Protein AF-A0A7H4MAC3-F1 (afdb_monomer_lite)

Structure (mmCIF, N/CA/C/O backbone):
data_AF-A0A7H4MAC3-F1
#
_entry.id   AF-A0A7H4MAC3-F1
#
loop_
_atom_site.group_PDB
_atom_site.id
_atom_site.type_symbol
_atom_site.label_atom_id
_atom_site.label_alt_id
_atom_site.label_comp_id
_atom_site.label_asym_id
_atom_site.label_entity_id
_atom_site.label_seq_id
_atom_site.pdbx_PDB_ins_code
_atom_site.Cartn_x
_atom_site.Cartn_y
_atom_site.Cartn_z
_atom_site.occupancy
_atom_site.B_iso_or_equiv
_atom_site.auth_seq_id
_atom_site.auth_comp_id
_atom_site.auth_asym_id
_atom_site.auth_atom_id
_atom_site.pdbx_PDB_model_num
ATOM 1 N N . MET A 1 1 ? 3.319 -8.634 6.491 1.00 64.62 1 MET A N 1
ATOM 2 C CA . MET A 1 1 ? 1.910 -8.431 6.884 1.00 64.62 1 MET A CA 1
ATOM 3 C C . MET A 1 1 ? 1.548 -6.990 6.555 1.00 64.62 1 MET A C 1
ATOM 5 O O . MET A 1 1 ? 2.429 -6.146 6.706 1.00 64.62 1 MET A O 1
ATOM 9 N N . ARG A 1 2 ? 0.344 -6.711 6.033 1.00 88.12 2 ARG A N 1
ATOM 10 C CA . ARG A 1 2 ? -0.115 -5.322 5.846 1.00 88.12 2 ARG A CA 1
ATOM 11 C C . ARG A 1 2 ? -0.277 -4.655 7.212 1.00 88.12 2 ARG A C 1
ATOM 13 O O . ARG A 1 2 ? -0.475 -5.348 8.207 1.00 88.12 2 ARG A O 1
ATOM 20 N N . ALA A 1 3 ? -0.142 -3.334 7.262 1.00 91.88 3 ALA A N 1
ATOM 21 C CA . ALA A 1 3 ? -0.299 -2.614 8.518 1.00 91.88 3 ALA A CA 1
ATOM 22 C C . ALA A 1 3 ? -1.757 -2.715 9.014 1.00 91.88 3 ALA A C 1
ATOM 24 O O . ALA A 1 3 ? -2.675 -2.606 8.196 1.00 91.88 3 ALA A O 1
ATOM 25 N N . PRO A 1 4 ? -1.982 -2.905 10.324 1.00 94.69 4 PRO A N 1
ATOM 26 C CA . PRO A 1 4 ? -3.326 -3.049 10.882 1.00 94.69 4 PRO A CA 1
ATOM 27 C C . PRO A 1 4 ? -4.071 -1.712 11.018 1.00 94.69 4 PRO A C 1
ATOM 29 O O . PRO A 1 4 ? -5.287 -1.714 11.187 1.00 94.69 4 PRO A O 1
ATOM 32 N N . ASP A 1 5 ? -3.357 -0.588 10.911 1.00 93.88 5 ASP A N 1
ATOM 33 C CA . ASP A 1 5 ? -3.853 0.719 11.351 1.00 93.88 5 ASP A CA 1
ATOM 34 C C . ASP A 1 5 ? -4.658 1.471 10.282 1.00 93.88 5 ASP A C 1
ATOM 36 O O . ASP A 1 5 ? -5.398 2.386 10.616 1.00 93.88 5 ASP A O 1
ATOM 40 N N . TYR A 1 6 ? -4.501 1.148 8.993 1.00 91.75 6 TYR A N 1
ATOM 41 C CA . TYR A 1 6 ? -5.106 1.942 7.909 1.00 91.75 6 TYR A CA 1
ATOM 42 C C . TYR A 1 6 ? -5.745 1.129 6.787 1.00 91.75 6 TYR A C 1
ATOM 44 O O . TYR A 1 6 ? -6.577 1.658 6.058 1.00 91.75 6 TYR A O 1
ATOM 52 N N . ASP A 1 7 ? -5.373 -0.129 6.608 1.00 94.62 7 ASP A N 1
ATOM 53 C CA . ASP A 1 7 ? -5.899 -0.980 5.547 1.00 94.62 7 ASP A CA 1
ATOM 54 C C . ASP A 1 7 ? -6.839 -2.006 6.167 1.00 94.62 7 ASP A C 1
ATOM 56 O O . ASP A 1 7 ? -6.415 -2.743 7.055 1.00 94.62 7 ASP A O 1
ATOM 60 N N . ASP A 1 8 ? -8.086 -2.081 5.704 1.00 96.44 8 ASP A N 1
ATOM 61 C CA . ASP A 1 8 ? -8.979 -3.155 6.128 1.00 96.44 8 ASP A CA 1
ATOM 62 C C . ASP A 1 8 ? -8.725 -4.406 5.283 1.00 96.44 8 ASP A C 1
ATOM 64 O O . ASP A 1 8 ? -9.163 -4.505 4.139 1.00 96.44 8 ASP A O 1
ATOM 68 N N . TRP A 1 9 ? -7.991 -5.360 5.849 1.00 94.94 9 TRP A N 1
ATOM 69 C CA . TRP A 1 9 ? -7.737 -6.682 5.270 1.00 94.94 9 TRP A CA 1
ATOM 70 C C . TRP A 1 9 ? -8.512 -7.793 5.998 1.00 94.94 9 TRP A C 1
ATOM 72 O O . TRP A 1 9 ? -8.276 -8.972 5.741 1.00 94.94 9 TRP A O 1
ATOM 82 N N . SER A 1 10 ? -9.421 -7.438 6.914 1.00 94.69 10 SER A N 1
ATOM 83 C CA . SER A 1 10 ? -10.076 -8.390 7.822 1.00 94.69 10 SER A CA 1
ATOM 84 C C . SER A 1 10 ? -11.592 -8.468 7.671 1.00 94.69 10 SER A C 1
ATOM 86 O O . SER A 1 10 ? -12.178 -9.474 8.065 1.00 94.69 10 SER A O 1
ATOM 88 N N . THR A 1 11 ? -12.243 -7.442 7.121 1.00 95.19 11 THR A N 1
ATOM 89 C CA . THR A 1 11 ? -13.695 -7.454 6.916 1.00 95.19 11 THR A CA 1
ATOM 90 C C . THR A 1 11 ? -14.084 -8.464 5.841 1.00 95.19 11 THR A C 1
ATOM 92 O O . THR A 1 11 ? -13.553 -8.445 4.730 1.00 95.19 11 THR A O 1
ATOM 95 N N . GLU A 1 12 ? -15.007 -9.364 6.177 1.00 93.00 12 GLU A N 1
ATOM 96 C CA . GLU A 1 12 ? -15.521 -10.383 5.261 1.00 93.00 12 GLU A CA 1
ATOM 97 C C . GLU A 1 12 ? -16.320 -9.744 4.119 1.00 93.00 12 GLU A C 1
ATOM 99 O O . GLU A 1 12 ? -17.165 -8.878 4.342 1.00 93.00 12 GLU A O 1
ATOM 104 N N . ILE A 1 13 ? -16.055 -10.187 2.888 1.00 90.06 13 ILE A N 1
ATOM 105 C CA . ILE A 1 13 ? -16.769 -9.726 1.685 1.00 90.06 13 ILE A CA 1
ATOM 106 C C . ILE A 1 13 ? -17.671 -10.832 1.143 1.00 90.06 13 ILE A C 1
ATOM 108 O O . ILE A 1 13 ? -18.805 -10.579 0.740 1.00 90.06 13 ILE A O 1
ATOM 112 N N . SER A 1 14 ? -17.150 -12.059 1.085 1.00 89.19 14 SER A N 1
ATOM 113 C CA . SER A 1 14 ? -17.846 -13.230 0.545 1.00 89.19 14 SER A CA 1
ATOM 114 C C . SER A 1 14 ? -17.309 -14.505 1.188 1.00 89.19 14 SER A C 1
ATOM 116 O O . SER A 1 14 ? -16.271 -14.467 1.849 1.00 89.19 14 SER A O 1
ATOM 118 N N . GLU A 1 15 ? -18.001 -15.630 1.003 1.00 87.75 15 GLU A N 1
ATOM 119 C CA . GLU A 1 15 ? -17.617 -16.910 1.607 1.00 87.75 15 GLU A CA 1
ATOM 120 C C . GLU A 1 15 ? -16.143 -17.253 1.331 1.00 87.75 15 GLU A C 1
ATOM 122 O O . GLU A 1 15 ? -15.735 -17.477 0.192 1.00 87.75 15 GLU A O 1
ATOM 127 N N . GLY A 1 16 ? -15.341 -17.276 2.399 1.00 87.31 16 GLY A N 1
ATOM 128 C CA . GLY A 1 16 ? -13.914 -17.603 2.351 1.00 87.31 16 GLY A CA 1
ATOM 129 C C . GLY A 1 16 ? -12.972 -16.449 1.988 1.00 87.31 16 GLY A C 1
ATOM 130 O O . GLY A 1 16 ? -11.762 -16.670 1.959 1.00 87.31 16 GLY A O 1
ATOM 131 N N . PHE A 1 17 ? -13.478 -15.233 1.752 1.00 90.94 17 PHE A N 1
ATOM 132 C CA . PHE A 1 17 ? -12.662 -14.071 1.387 1.00 90.94 17 PHE A CA 1
ATOM 133 C C . PHE A 1 17 ? -12.928 -12.860 2.288 1.00 90.94 17 PHE A C 1
ATOM 135 O O . PHE A 1 17 ? -14.061 -12.386 2.421 1.00 90.94 17 PHE A O 1
ATOM 142 N N . ALA A 1 18 ? -11.845 -12.317 2.843 1.00 92.94 18 ALA A N 1
ATOM 143 C CA . ALA A 1 18 ? -11.833 -11.105 3.650 1.00 92.94 18 ALA A CA 1
ATOM 144 C C . ALA A 1 18 ? -10.843 -10.077 3.082 1.00 92.94 18 ALA A C 1
ATOM 146 O O . ALA A 1 18 ? -9.854 -10.445 2.446 1.00 92.94 18 ALA A O 1
ATOM 147 N N . GLY A 1 19 ? -11.117 -8.802 3.349 1.00 94.00 19 GLY A N 1
ATOM 148 C CA . GLY A 1 19 ? -10.245 -7.671 3.056 1.00 94.00 19 GLY A CA 1
ATOM 149 C C . GLY A 1 19 ? -10.778 -6.743 1.975 1.00 94.00 19 GLY A C 1
ATOM 150 O O . GLY A 1 19 ? -10.894 -7.111 0.813 1.00 94.00 19 GLY A O 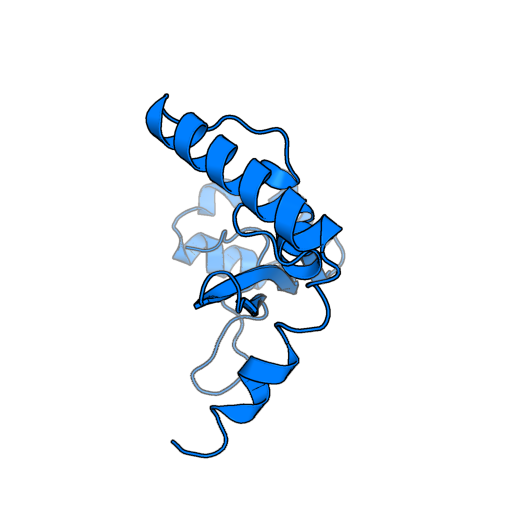1
ATOM 151 N N . LEU A 1 20 ? -11.040 -5.495 2.359 1.00 95.25 20 LEU A N 1
ATOM 152 C CA . LEU A 1 20 ? -11.525 -4.409 1.505 1.00 95.25 20 LEU A CA 1
ATOM 153 C C . LEU A 1 20 ? -10.376 -3.606 0.869 1.00 95.25 20 LEU A C 1
ATOM 155 O O . LEU A 1 20 ? -10.515 -2.416 0.559 1.00 95.25 20 LEU A O 1
ATOM 159 N N . ASN A 1 21 ? -9.224 -4.244 0.688 1.00 95.62 21 ASN A N 1
ATOM 160 C CA . ASN A 1 21 ? -8.022 -3.667 0.110 1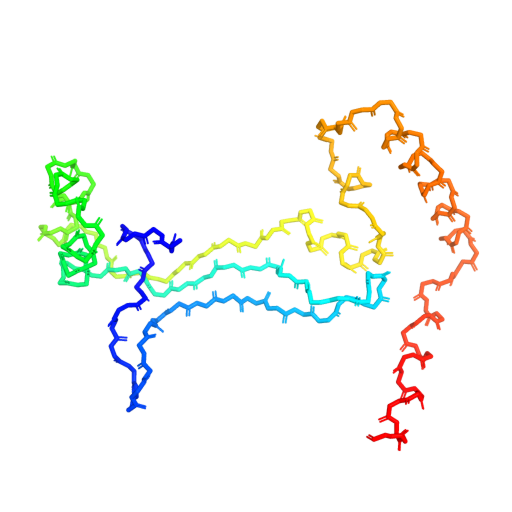.00 95.62 21 ASN A CA 1
ATOM 161 C C . ASN A 1 21 ? -7.441 -4.559 -0.992 1.00 95.62 21 ASN A C 1
ATOM 163 O O . ASN A 1 21 ? -7.844 -5.702 -1.190 1.00 95.62 21 ASN A O 1
ATOM 167 N N . GLY A 1 22 ? -6.499 -4.011 -1.752 1.00 95.19 22 GLY A N 1
ATOM 168 C CA . GLY A 1 22 ? -5.867 -4.731 -2.843 1.00 95.19 22 GLY A CA 1
ATOM 169 C C . GLY A 1 22 ? -4.720 -3.970 -3.485 1.00 95.19 22 GLY A C 1
ATOM 170 O O . GLY A 1 22 ? -4.455 -2.805 -3.177 1.00 95.19 22 GLY A O 1
ATOM 171 N N . ASP A 1 23 ? -4.040 -4.665 -4.391 1.00 97.00 23 ASP A N 1
ATOM 172 C CA . ASP A 1 23 ? -2.942 -4.130 -5.188 1.00 97.00 23 ASP A CA 1
ATOM 173 C C . ASP A 1 23 ? -3.304 -4.154 -6.671 1.00 97.00 23 ASP A C 1
ATOM 175 O O . ASP A 1 23 ? -3.936 -5.092 -7.162 1.00 97.00 23 ASP A O 1
ATOM 179 N N . ILE A 1 24 ? -2.872 -3.130 -7.405 1.00 97.50 24 ILE A N 1
ATOM 180 C CA . ILE A 1 24 ? -2.984 -3.109 -8.862 1.00 97.50 24 ILE A CA 1
ATOM 181 C C . ILE A 1 24 ? -1.701 -3.697 -9.437 1.00 97.50 24 ILE A C 1
ATOM 183 O O . ILE A 1 24 ? -0.643 -3.059 -9.428 1.00 97.50 24 ILE A O 1
ATOM 187 N N . LEU A 1 25 ? -1.821 -4.914 -9.958 1.00 97.75 25 LEU A N 1
ATOM 188 C CA . LEU A 1 25 ? -0.764 -5.629 -10.659 1.00 97.75 25 LEU A CA 1
ATOM 189 C C . LEU A 1 25 ? -1.011 -5.567 -12.166 1.00 97.75 25 LEU A C 1
ATOM 191 O O . LEU A 1 25 ? -2.113 -5.841 -12.640 1.00 97.75 25 LEU A O 1
ATOM 195 N N . VAL A 1 26 ? 0.028 -5.241 -12.930 1.00 97.25 26 VAL A N 1
ATOM 196 C CA . VAL A 1 26 ? 0.009 -5.290 -14.397 1.00 97.25 26 VAL A CA 1
ATOM 197 C C . VAL A 1 26 ? 1.163 -6.141 -14.906 1.00 97.25 26 VAL A C 1
ATOM 199 O O . VAL A 1 26 ? 2.208 -6.219 -14.272 1.00 97.25 26 VAL A O 1
ATOM 202 N N . TRP A 1 27 ? 1.010 -6.769 -16.068 1.00 97.75 27 TRP A N 1
ATOM 203 C CA . TRP A 1 27 ? 2.134 -7.432 -16.728 1.00 97.75 27 TRP A CA 1
ATOM 204 C C . TRP A 1 27 ? 3.052 -6.387 -17.375 1.00 97.75 27 TRP A C 1
ATOM 206 O O . TRP A 1 27 ? 2.604 -5.648 -18.255 1.00 97.75 27 TRP A O 1
ATOM 216 N N . ASN A 1 28 ? 4.324 -6.322 -16.970 1.00 95.81 28 ASN A N 1
ATOM 217 C CA . ASN A 1 28 ? 5.316 -5.450 -17.597 1.00 95.81 28 ASN A CA 1
ATOM 218 C C . ASN A 1 28 ? 6.126 -6.243 -18.638 1.00 95.81 28 ASN A C 1
ATOM 220 O O . ASN A 1 28 ? 6.972 -7.048 -18.256 1.00 95.81 28 ASN A O 1
ATOM 224 N N . PRO A 1 29 ? 5.930 -6.007 -19.949 1.00 92.75 29 PRO A N 1
ATOM 225 C CA . PRO A 1 29 ? 6.599 -6.783 -20.992 1.00 92.75 29 PRO A CA 1
ATOM 226 C C . PRO A 1 29 ? 8.103 -6.497 -21.116 1.00 92.75 29 PRO A C 1
ATOM 228 O O . PRO A 1 29 ? 8.795 -7.266 -21.765 1.00 92.75 29 PRO A O 1
ATOM 231 N N . VAL A 1 30 ? 8.619 -5.410 -20.530 1.00 92.12 30 VAL A N 1
ATOM 232 C CA . VAL A 1 30 ? 10.064 -5.108 -20.536 1.00 92.12 30 VAL A CA 1
ATOM 233 C C . VAL A 1 30 ? 10.798 -5.932 -19.490 1.00 92.12 30 VAL A C 1
ATOM 235 O O . VAL A 1 30 ? 11.926 -6.353 -19.720 1.00 92.12 30 VAL A O 1
ATOM 238 N N . LEU A 1 31 ? 10.156 -6.137 -18.339 1.00 93.00 31 LEU A N 1
ATOM 239 C CA . LEU A 1 31 ? 10.689 -6.963 -17.258 1.00 93.00 31 LEU A CA 1
ATOM 240 C C . LEU A 1 31 ? 10.284 -8.433 -17.390 1.00 93.00 31 LEU A C 1
ATOM 242 O O . LEU A 1 31 ? 10.879 -9.269 -16.723 1.00 93.00 31 LEU A O 1
ATOM 246 N N . GLU A 1 32 ? 9.277 -8.716 -18.222 1.00 95.75 32 GLU A N 1
ATOM 247 C CA . GLU A 1 32 ? 8.630 -10.024 -18.350 1.00 95.75 32 GLU A CA 1
ATOM 248 C C . GLU A 1 32 ? 8.132 -10.555 -16.997 1.00 95.75 32 GLU A C 1
ATOM 250 O O . GLU A 1 32 ? 8.291 -11.729 -16.672 1.00 95.75 32 GLU A O 1
ATOM 255 N N . ASP A 1 33 ? 7.525 -9.669 -16.199 1.00 96.88 33 ASP A N 1
ATOM 256 C CA . ASP A 1 33 ? 7.078 -9.990 -14.842 1.00 96.88 33 ASP A CA 1
ATOM 257 C C . ASP A 1 33 ? 5.826 -9.192 -14.428 1.00 96.88 33 ASP A C 1
ATOM 259 O O . ASP A 1 33 ? 5.458 -8.177 -15.041 1.00 96.88 33 ASP A O 1
ATOM 263 N N . ALA A 1 34 ? 5.169 -9.650 -13.361 1.00 97.69 34 ALA A N 1
ATOM 264 C CA . ALA A 1 34 ? 4.134 -8.907 -12.663 1.00 97.69 34 ALA A CA 1
ATOM 265 C C . ALA A 1 34 ? 4.730 -7.642 -12.026 1.00 97.69 34 ALA A C 1
ATOM 267 O O . ALA A 1 34 ? 5.734 -7.667 -11.318 1.00 97.69 34 ALA A O 1
ATOM 268 N N . PHE A 1 35 ? 4.083 -6.510 -12.272 1.00 97.44 35 PHE A N 1
ATOM 269 C CA . PHE A 1 35 ? 4.549 -5.199 -11.862 1.00 97.44 35 PHE A CA 1
ATOM 270 C C . PHE A 1 35 ? 3.443 -4.462 -11.116 1.00 97.44 35 PHE A C 1
ATOM 272 O O . PHE A 1 35 ? 2.408 -4.099 -11.673 1.00 97.44 35 PHE A O 1
ATOM 279 N N . GLU A 1 36 ? 3.666 -4.251 -9.829 1.00 97.81 36 GLU A N 1
ATOM 280 C CA . GLU A 1 36 ? 2.728 -3.582 -8.935 1.00 97.81 36 GLU A CA 1
ATOM 281 C C . GLU A 1 36 ? 2.850 -2.059 -9.061 1.00 97.81 36 GLU A C 1
ATOM 283 O O . GLU A 1 36 ? 3.934 -1.496 -8.876 1.00 97.81 36 GLU A O 1
ATOM 288 N N . ILE A 1 37 ? 1.740 -1.374 -9.343 1.00 97.19 37 ILE A N 1
ATOM 289 C CA . ILE A 1 37 ? 1.712 0.090 -9.515 1.00 97.19 37 ILE A CA 1
ATOM 290 C C . ILE A 1 37 ? 0.995 0.829 -8.387 1.00 97.19 37 ILE A C 1
ATOM 292 O O . ILE A 1 37 ? 1.182 2.041 -8.243 1.00 97.19 37 ILE A O 1
ATOM 296 N N . SER A 1 38 ? 0.174 0.133 -7.603 1.00 97.38 38 SER A N 1
ATOM 297 C CA . SER A 1 38 ? -0.633 0.759 -6.564 1.00 97.38 38 SER A CA 1
ATOM 298 C C . SER A 1 38 ? -1.044 -0.230 -5.484 1.00 97.38 38 SER A C 1
ATOM 300 O O . SER A 1 38 ? -1.286 -1.394 -5.791 1.00 97.38 38 SER A O 1
ATOM 302 N N . SER A 1 39 ? -1.193 0.287 -4.264 1.00 95.25 39 SER A N 1
ATOM 303 C CA . SER A 1 39 ? -1.825 -0.387 -3.134 1.00 95.25 39 SER A CA 1
ATOM 304 C C . SER A 1 39 ? -2.894 0.531 -2.551 1.00 95.25 39 SER A C 1
ATOM 306 O O . SER A 1 39 ? -2.614 1.700 -2.245 1.00 95.25 39 SER A O 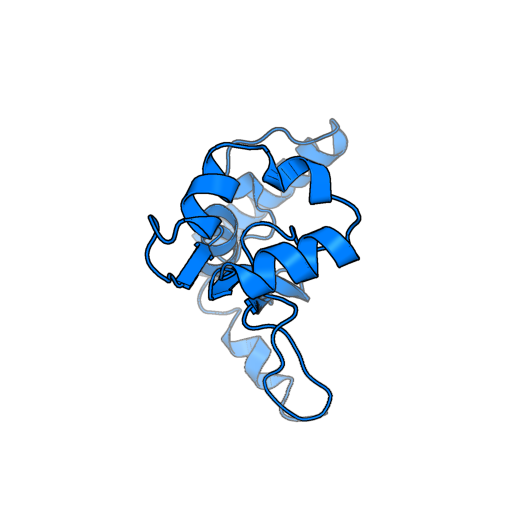1
ATOM 308 N N . MET A 1 40 ? -4.131 0.043 -2.467 1.00 96.75 40 MET A N 1
ATOM 309 C CA . MET A 1 40 ? -5.301 0.835 -2.083 1.00 96.75 40 MET A CA 1
ATOM 310 C C . MET A 1 40 ? -6.306 0.010 -1.282 1.00 96.75 40 MET A C 1
ATOM 312 O O . MET A 1 40 ? -6.306 -1.215 -1.342 1.00 96.75 40 MET A O 1
ATOM 316 N N . GLY A 1 41 ? -7.210 0.683 -0.580 1.00 96.31 41 GLY A N 1
ATOM 317 C CA . GLY A 1 41 ? -8.304 0.019 0.113 1.00 96.31 41 GLY A CA 1
ATOM 318 C C . GLY A 1 41 ? -9.242 0.975 0.826 1.00 96.31 41 GLY A C 1
ATOM 319 O O . GLY A 1 41 ? -8.943 2.163 1.011 1.00 96.31 41 GLY A O 1
ATOM 320 N N . ILE A 1 42 ? -10.388 0.431 1.224 1.00 96.88 42 ILE A N 1
ATOM 321 C CA . ILE A 1 42 ? -11.258 1.058 2.215 1.00 96.88 42 ILE A CA 1
ATOM 322 C C . ILE A 1 42 ? -10.500 1.052 3.546 1.00 96.88 42 ILE A C 1
ATOM 324 O O . ILE A 1 42 ? -9.856 0.064 3.911 1.00 96.88 42 ILE A O 1
ATOM 328 N N . ARG A 1 43 ? -10.503 2.199 4.229 1.00 97.62 43 ARG A N 1
ATOM 329 C CA . ARG A 1 43 ? -9.788 2.356 5.495 1.00 97.62 43 ARG A CA 1
ATOM 330 C C . ARG A 1 43 ? -10.509 1.630 6.617 1.00 97.62 43 ARG A C 1
ATOM 332 O O . ARG A 1 43 ? -11.728 1.493 6.571 1.00 97.62 43 ARG A O 1
ATOM 339 N N . VAL A 1 44 ? -9.745 1.189 7.611 1.00 97.31 44 VAL A N 1
ATOM 340 C CA . VAL A 1 44 ? -10.309 0.557 8.806 1.00 97.31 44 VAL A CA 1
ATOM 341 C C . VAL A 1 44 ? -11.316 1.482 9.483 1.00 97.31 44 VAL A C 1
ATOM 343 O O . VAL A 1 44 ? -11.083 2.687 9.605 1.00 97.31 44 VAL A O 1
ATOM 346 N N . ASP A 1 45 ? -12.422 0.904 9.932 1.00 97.19 45 ASP A N 1
ATOM 347 C CA . ASP A 1 45 ? -13.293 1.527 10.919 1.00 97.19 45 ASP A CA 1
ATOM 348 C C . ASP A 1 45 ? -12.833 1.164 12.345 1.00 97.19 45 ASP A C 1
ATOM 350 O O . ASP A 1 45 ? -11.822 0.483 12.548 1.00 97.19 45 ASP A O 1
ATOM 354 N N . ALA A 1 46 ? -13.559 1.637 13.360 1.00 97.25 46 ALA A N 1
ATOM 355 C CA . ALA A 1 46 ? -13.205 1.407 14.759 1.00 97.25 46 ALA A CA 1
ATOM 356 C C . ALA A 1 46 ? -13.179 -0.086 15.148 1.00 97.25 46 ALA A C 1
ATOM 358 O O . ALA A 1 46 ? -12.376 -0.486 15.994 1.00 97.25 46 ALA A O 1
ATOM 359 N N . GLU A 1 47 ? -14.041 -0.908 14.550 1.00 96.62 47 GLU A N 1
ATOM 360 C CA . GLU A 1 47 ? -14.162 -2.330 14.879 1.00 96.62 47 GLU A CA 1
ATOM 361 C C . GLU A 1 47 ? -13.100 -3.153 14.143 1.00 96.62 47 GLU A C 1
ATOM 363 O O . GLU A 1 47 ? -12.414 -3.974 14.761 1.00 96.62 47 GLU A O 1
ATOM 368 N N . ALA A 1 48 ? -12.881 -2.869 12.857 1.00 97.06 48 ALA A N 1
ATOM 369 C CA . ALA A 1 48 ? -11.793 -3.436 12.074 1.00 97.06 48 ALA A CA 1
ATOM 370 C C . ALA A 1 48 ? -10.428 -3.088 12.684 1.00 97.06 48 ALA A C 1
ATOM 372 O O . ALA A 1 48 ? -9.581 -3.973 12.793 1.00 97.06 48 ALA A O 1
ATOM 373 N N . LEU A 1 49 ? -10.226 -1.849 13.155 1.00 97.62 49 LEU A N 1
ATOM 374 C CA . LEU A 1 49 ? -8.984 -1.439 13.813 1.00 97.62 49 LEU A CA 1
ATOM 375 C C . LEU A 1 49 ? -8.697 -2.297 15.054 1.00 97.62 49 LEU A C 1
ATOM 377 O O . LEU A 1 49 ? -7.622 -2.887 15.150 1.00 97.62 49 LEU A O 1
ATOM 381 N N . LYS A 1 50 ? -9.653 -2.408 15.989 1.00 97.31 50 LYS A N 1
ATOM 382 C CA . LYS A 1 50 ? -9.480 -3.225 17.206 1.00 97.31 50 LYS A CA 1
ATOM 383 C C . LYS A 1 50 ? -9.196 -4.684 16.861 1.00 97.31 50 LYS A C 1
ATOM 385 O O . LYS A 1 50 ? -8.271 -5.277 17.409 1.00 97.31 50 LYS A O 1
ATOM 390 N N . ARG A 1 51 ? -9.971 -5.252 15.930 1.00 96.50 51 ARG A N 1
ATOM 391 C CA . ARG A 1 51 ? -9.812 -6.638 15.478 1.00 96.50 51 ARG A CA 1
ATOM 392 C C . ARG A 1 51 ? -8.420 -6.873 14.897 1.00 96.50 51 ARG A C 1
ATOM 394 O O . ARG A 1 51 ? -7.764 -7.837 15.274 1.00 96.50 51 ARG A O 1
ATOM 401 N N . GLN A 1 52 ? -7.961 -6.005 13.999 1.00 97.44 52 GLN A N 1
ATOM 402 C CA . GLN A 1 52 ? -6.661 -6.160 13.348 1.00 97.44 52 GLN A CA 1
ATOM 403 C C . GLN A 1 52 ? -5.499 -5.972 14.323 1.00 97.44 52 GLN A C 1
ATO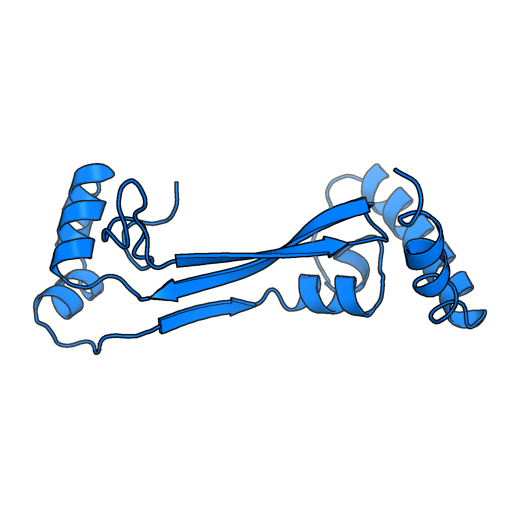M 405 O O . GLN A 1 52 ? -4.565 -6.765 14.273 1.00 97.44 52 GLN A O 1
ATOM 410 N N . LEU A 1 53 ? -5.571 -5.001 15.240 1.00 97.44 53 LEU A N 1
ATOM 411 C CA . LEU A 1 53 ? -4.539 -4.813 16.266 1.00 97.44 53 LEU A CA 1
ATOM 412 C C . LEU A 1 53 ? -4.449 -6.000 17.230 1.00 97.44 53 LEU A C 1
ATOM 414 O O . LEU A 1 53 ? -3.345 -6.407 17.580 1.00 97.44 53 LEU A O 1
ATOM 418 N N . ALA A 1 54 ? -5.580 -6.603 17.604 1.00 97.00 54 ALA A N 1
ATOM 419 C CA . ALA A 1 54 ? -5.584 -7.827 18.404 1.00 97.00 54 ALA A CA 1
ATOM 420 C C . ALA A 1 54 ? -4.945 -9.007 17.647 1.00 97.00 54 ALA A C 1
ATOM 422 O O . ALA A 1 54 ? -4.199 -9.791 18.230 1.00 97.00 54 ALA A O 1
ATOM 423 N N . VAL A 1 55 ? -5.189 -9.116 16.334 1.00 95.75 55 VAL A N 1
ATOM 424 C CA . VAL A 1 55 ? -4.582 -10.156 15.484 1.00 95.75 55 VAL A CA 1
ATOM 425 C C . VAL A 1 55 ? -3.069 -9.964 15.337 1.00 95.75 55 VAL A C 1
ATOM 427 O O . VAL A 1 55 ? -2.339 -10.954 15.304 1.00 95.75 55 VAL A O 1
ATOM 430 N N . THR A 1 56 ? -2.579 -8.725 15.239 1.00 96.00 56 THR A N 1
ATOM 431 C CA . THR A 1 56 ? -1.137 -8.446 15.107 1.00 96.00 56 THR A CA 1
ATOM 432 C C . THR A 1 56 ? -0.404 -8.326 16.444 1.00 96.00 56 THR A C 1
ATOM 434 O O . THR A 1 56 ? 0.824 -8.386 16.460 1.00 96.00 56 THR A O 1
ATOM 437 N N . GLY A 1 57 ? -1.134 -8.209 17.557 1.00 96.00 57 GLY A N 1
ATOM 438 C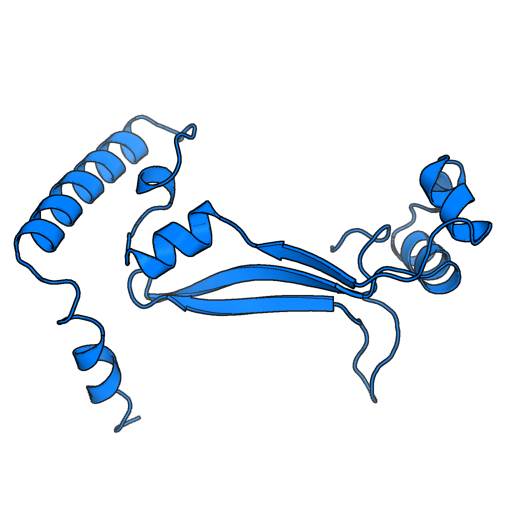 CA . GLY A 1 57 ? -0.577 -8.007 18.896 1.00 96.00 57 GLY A CA 1
ATOM 439 C C . GLY A 1 57 ? -0.090 -6.576 19.159 1.00 96.00 57 GLY A C 1
ATOM 440 O O . GLY A 1 57 ? 0.764 -6.384 20.018 1.00 96.00 57 GLY A O 1
ATOM 441 N N . ASP A 1 58 ? -0.614 -5.587 18.427 1.00 96.44 58 ASP A N 1
ATOM 442 C CA . ASP A 1 58 ? -0.237 -4.162 18.490 1.00 96.44 58 ASP A CA 1
ATOM 443 C C . ASP A 1 58 ? -1.278 -3.310 19.261 1.00 96.44 58 ASP A C 1
ATOM 445 O O . ASP A 1 58 ? -1.481 -2.125 18.984 1.00 96.44 58 ASP A O 1
ATOM 449 N N . GLU A 1 59 ? -2.012 -3.899 20.209 1.00 96.94 59 GLU A N 1
ATOM 450 C CA . GLU A 1 59 ? -3.101 -3.215 20.933 1.00 96.94 59 GLU A CA 1
ATOM 451 C C . GLU A 1 59 ? -2.628 -1.996 21.748 1.00 96.94 59 GLU A C 1
ATOM 453 O O . GLU A 1 59 ? -3.422 -1.102 22.049 1.00 96.94 59 GLU A O 1
ATOM 458 N N . ASP A 1 60 ? -1.335 -1.901 22.064 1.00 97.06 60 ASP A N 1
ATOM 459 C CA . ASP A 1 60 ? -0.727 -0.733 22.707 1.00 97.06 60 ASP A CA 1
ATOM 460 C C . ASP A 1 60 ? -0.885 0.548 21.866 1.00 97.06 60 ASP A C 1
ATOM 462 O O . ASP A 1 60 ? -1.042 1.641 22.423 1.00 97.06 60 ASP A O 1
ATOM 466 N N . ARG A 1 61 ? -0.965 0.422 20.532 1.00 96.88 61 ARG A N 1
ATOM 467 C CA . ARG A 1 61 ? -1.206 1.549 19.612 1.00 96.88 61 ARG A CA 1
ATOM 468 C C . ARG A 1 61 ? -2.547 2.226 19.826 1.00 96.88 61 ARG A C 1
ATOM 470 O O . ARG A 1 61 ? -2.686 3.398 19.477 1.00 96.88 61 ARG A O 1
ATOM 477 N N . LEU A 1 62 ? -3.511 1.547 20.453 1.00 96.62 62 LEU A N 1
ATOM 478 C CA . LEU A 1 62 ? -4.786 2.159 20.811 1.00 96.62 62 LEU A CA 1
ATOM 479 C C . LEU A 1 62 ? -4.601 3.380 21.715 1.00 96.62 62 LEU A C 1
ATOM 481 O O . LEU A 1 62 ? -5.476 4.231 21.721 1.00 96.62 62 LEU A O 1
ATOM 485 N N . GLN A 1 63 ? -3.485 3.519 22.436 1.00 96.75 63 GLN A N 1
ATOM 486 C CA . GLN A 1 63 ? -3.207 4.703 23.261 1.00 96.75 63 GLN A CA 1
ATOM 487 C C . GLN A 1 63 ? -2.764 5.933 22.450 1.00 96.75 63 GLN A C 1
ATOM 489 O O . GLN A 1 63 ? -2.725 7.042 22.983 1.00 96.75 63 GLN A O 1
ATOM 494 N N . LEU A 1 64 ? -2.421 5.765 21.170 1.00 97.81 64 LEU A N 1
ATOM 495 C CA . LEU A 1 64 ? -1.959 6.857 20.318 1.00 97.81 64 LEU A CA 1
ATOM 496 C C . LEU A 1 64 ? -3.125 7.754 19.892 1.00 97.81 64 LEU A C 1
ATOM 498 O O . LEU A 1 64 ? -4.227 7.288 19.600 1.00 97.81 64 LEU A O 1
ATOM 502 N N . GLU A 1 65 ? -2.849 9.053 19.778 1.00 97.94 65 GLU A N 1
ATOM 503 C CA . GLU A 1 65 ? -3.851 10.089 19.501 1.00 97.94 65 GLU A CA 1
ATOM 504 C C . GLU A 1 65 ? -4.694 9.798 18.250 1.00 97.94 65 GLU A C 1
ATOM 506 O O . GLU A 1 65 ? -5.919 9.890 18.295 1.00 97.94 65 GLU A O 1
ATOM 511 N N . TRP A 1 66 ? -4.050 9.375 17.159 1.00 98.12 66 TRP A N 1
ATOM 512 C CA . TRP A 1 66 ? -4.732 9.057 15.902 1.00 98.12 66 TRP A CA 1
ATOM 513 C C . TRP A 1 66 ? -5.740 7.906 16.049 1.00 98.12 66 TRP A C 1
ATOM 515 O O . TRP A 1 66 ? -6.860 7.989 15.550 1.00 98.12 66 TRP A O 1
ATOM 525 N N . HIS A 1 67 ? -5.375 6.858 16.793 1.00 98.06 67 HIS A N 1
ATOM 526 C CA . HIS A 1 67 ? -6.237 5.696 17.019 1.00 98.06 67 HIS A CA 1
ATOM 527 C C . HIS A 1 67 ? -7.429 6.085 17.893 1.00 98.06 67 HIS A C 1
ATOM 529 O O . HIS A 1 67 ? -8.569 5.742 17.593 1.00 98.06 67 HIS A O 1
ATOM 535 N N . GLN A 1 68 ? -7.178 6.876 18.936 1.00 98.19 68 GLN A N 1
ATOM 536 C CA . GLN A 1 68 ? -8.224 7.409 19.800 1.00 98.19 68 GLN A CA 1
ATOM 537 C C . GLN A 1 68 ? -9.209 8.306 19.035 1.00 98.19 68 GLN A C 1
ATOM 539 O O . GLN A 1 68 ? -10.414 8.196 19.247 1.00 98.19 68 GLN A O 1
ATOM 544 N N . ALA A 1 69 ? -8.733 9.143 18.110 1.00 97.88 69 ALA A N 1
ATOM 545 C CA . ALA A 1 69 ? -9.601 9.946 17.249 1.00 97.88 69 ALA A CA 1
ATOM 546 C C . ALA A 1 69 ? -10.498 9.074 16.348 1.00 97.88 69 ALA A C 1
ATOM 548 O O . ALA A 1 69 ? -11.686 9.368 16.196 1.00 97.88 69 ALA A O 1
ATOM 549 N N . LEU A 1 70 ? -9.974 7.961 15.807 1.00 97.62 70 LEU A N 1
ATOM 550 C CA . LEU A 1 70 ? -10.778 7.017 15.018 1.00 97.62 70 LEU A CA 1
ATOM 551 C C . LEU A 1 70 ? -11.863 6.375 15.883 1.00 97.62 70 LEU A C 1
ATOM 553 O O . LEU A 1 70 ? -13.030 6.346 15.502 1.00 97.62 70 LEU A O 1
ATOM 557 N N . LEU A 1 71 ? -11.478 5.899 17.071 1.00 97.00 71 LEU A N 1
ATOM 558 C CA . LEU A 1 71 ? -12.385 5.240 18.009 1.00 97.00 71 LEU A CA 1
ATOM 559 C C . LEU A 1 71 ? -13.486 6.169 18.534 1.00 97.00 71 LEU A C 1
ATOM 561 O O . LEU A 1 71 ? -14.584 5.699 18.828 1.00 97.00 71 LEU A O 1
ATOM 565 N N . ARG A 1 72 ? -13.215 7.475 18.643 1.00 97.94 72 ARG A N 1
ATOM 566 C CA . ARG A 1 72 ? -14.213 8.493 19.010 1.00 97.94 72 ARG A CA 1
ATOM 567 C C . ARG A 1 72 ? -15.109 8.926 17.843 1.00 97.94 72 ARG A C 1
ATOM 569 O O . ARG A 1 72 ? -16.014 9.727 18.057 1.00 97.94 72 ARG A O 1
ATOM 576 N N . GLY A 1 73 ? -14.887 8.411 16.632 1.00 96.81 73 GLY A N 1
ATOM 577 C CA . GLY A 1 73 ? -15.671 8.767 15.446 1.00 96.81 73 GLY A CA 1
ATOM 578 C C . GLY A 1 73 ? -15.390 10.178 14.922 1.00 96.81 73 GLY A C 1
ATOM 579 O O . GLY A 1 73 ? -16.228 10.759 14.238 1.00 96.81 73 GLY A O 1
ATOM 580 N N . GLU A 1 74 ? -14.224 10.746 15.241 1.00 97.94 74 GLU A N 1
ATOM 581 C CA . GLU A 1 74 ? -13.832 12.101 14.820 1.00 97.94 74 GLU A CA 1
ATOM 582 C C . GLU A 1 74 ? -13.332 12.143 13.368 1.00 97.94 74 GLU A C 1
ATOM 584 O O . GLU A 1 74 ? -13.174 13.219 12.790 1.00 97.94 74 GLU A O 1
ATOM 589 N N . MET A 1 75 ? -13.084 10.976 12.770 1.00 96.62 75 MET A N 1
ATOM 590 C CA . MET A 1 75 ? -12.617 10.833 11.396 1.00 96.62 75 MET A CA 1
ATOM 591 C C . MET A 1 75 ? -13.696 10.200 10.509 1.00 96.62 75 MET A C 1
ATOM 593 O O . MET A 1 75 ? -14.360 9.253 10.933 1.00 96.62 75 MET A O 1
ATOM 597 N N . PRO A 1 76 ? -13.877 10.686 9.268 1.00 97.31 76 PRO A N 1
ATOM 598 C CA . PRO A 1 76 ? -14.829 10.096 8.339 1.00 97.31 76 PRO A CA 1
ATOM 599 C C . PRO A 1 76 ? -14.327 8.752 7.801 1.00 97.31 76 PRO A C 1
ATOM 601 O O . PRO A 1 76 ? -13.121 8.524 7.675 1.00 97.31 76 PRO A O 1
ATOM 604 N N . GLN A 1 77 ? -15.261 7.900 7.374 1.00 97.75 77 GLN A N 1
ATOM 605 C CA . GLN A 1 77 ? -14.924 6.725 6.577 1.00 97.75 77 GLN A CA 1
ATOM 606 C C . GLN A 1 77 ? -14.316 7.165 5.241 1.00 97.75 77 GLN A C 1
ATOM 608 O O . GLN A 1 77 ? -14.874 8.013 4.542 1.00 97.75 77 GLN A O 1
ATOM 613 N N . THR A 1 78 ? -13.179 6.580 4.868 1.00 98.06 78 THR A N 1
ATOM 614 C CA . THR A 1 78 ? -12.470 6.936 3.633 1.00 98.06 78 THR A CA 1
ATOM 615 C C . THR A 1 78 ? -12.041 5.705 2.845 1.00 98.06 78 THR A C 1
ATOM 617 O O . THR A 1 78 ? -11.962 4.587 3.357 1.00 98.06 78 THR A O 1
ATOM 620 N N . ILE A 1 79 ? -11.755 5.930 1.567 1.00 97.56 79 ILE A N 1
ATOM 621 C CA . ILE A 1 79 ? -11.016 5.020 0.697 1.00 97.56 79 ILE A CA 1
ATOM 622 C C . ILE A 1 79 ? -9.771 5.764 0.232 1.00 97.56 79 ILE A C 1
ATOM 624 O O . ILE A 1 79 ? -9.828 6.958 -0.070 1.00 97.56 79 ILE A O 1
ATOM 628 N N . GLY A 1 80 ? -8.631 5.088 0.188 1.00 96.75 80 GLY A N 1
ATOM 629 C CA . GLY A 1 80 ? -7.410 5.726 -0.276 1.00 96.75 80 GLY A CA 1
ATOM 630 C C . GLY A 1 80 ? -6.352 4.733 -0.707 1.00 96.75 80 GLY A C 1
ATOM 631 O O . GLY A 1 80 ? -6.536 3.522 -0.647 1.00 96.75 80 GLY A O 1
ATOM 632 N N . GLY A 1 81 ? -5.208 5.267 -1.111 1.00 96.19 81 GLY A N 1
ATOM 633 C CA . GLY A 1 81 ? -4.043 4.467 -1.440 1.00 96.19 81 GLY A CA 1
ATOM 634 C C . GLY A 1 81 ? -2.955 5.292 -2.098 1.00 96.19 81 GLY A C 1
ATOM 635 O O . GLY A 1 81 ? -3.041 6.519 -2.153 1.00 96.19 81 GLY A O 1
ATOM 636 N N . GLY A 1 82 ? -1.923 4.606 -2.571 1.00 96.81 82 GLY A N 1
ATOM 637 C CA . GLY A 1 82 ? -0.782 5.220 -3.238 1.00 96.81 82 GLY A CA 1
ATOM 638 C C . GLY A 1 82 ? -0.615 4.685 -4.650 1.00 96.81 82 GLY A C 1
ATOM 639 O O . GLY A 1 82 ? -0.780 3.491 -4.886 1.00 96.81 82 GLY A O 1
ATOM 640 N N . ILE A 1 83 ? -0.242 5.561 -5.581 1.00 97.50 83 ILE A N 1
ATOM 641 C CA . ILE A 1 83 ? 0.224 5.175 -6.915 1.00 97.50 83 ILE A CA 1
ATOM 642 C C . ILE A 1 83 ? 1.710 5.510 -6.990 1.00 97.50 83 ILE A C 1
ATOM 644 O O . ILE A 1 83 ? 2.114 6.656 -6.775 1.00 97.50 83 ILE A O 1
ATOM 648 N N . GLY A 1 84 ? 2.538 4.509 -7.286 1.00 97.00 84 GLY A N 1
ATOM 649 C CA . GLY A 1 84 ? 3.984 4.687 -7.355 1.00 97.00 84 GLY A CA 1
ATOM 650 C C . GLY A 1 84 ? 4.376 5.509 -8.579 1.00 97.00 84 GLY A C 1
ATOM 651 O O . GLY A 1 84 ? 4.494 4.948 -9.664 1.00 97.00 84 GLY A O 1
ATOM 652 N N . GLN A 1 85 ? 4.626 6.813 -8.419 1.00 97.69 85 GLN A N 1
ATOM 653 C CA . GLN A 1 85 ? 4.935 7.710 -9.545 1.00 97.69 85 GLN A CA 1
ATOM 654 C C . GLN A 1 85 ? 6.078 7.192 -10.428 1.00 97.69 85 GLN A C 1
ATOM 656 O O . GLN A 1 85 ? 5.886 7.000 -11.623 1.00 97.69 85 GLN A O 1
ATOM 661 N N . SER A 1 86 ? 7.244 6.883 -9.853 1.00 96.75 86 SER A N 1
ATOM 662 C CA . SER A 1 86 ? 8.386 6.358 -10.617 1.00 96.75 86 SER A CA 1
ATOM 663 C C . SER A 1 86 ? 8.096 5.003 -11.264 1.00 96.75 86 SER A C 1
ATOM 665 O O . SER A 1 86 ? 8.560 4.740 -12.370 1.00 96.75 86 SER A O 1
ATOM 667 N N . ARG A 1 87 ? 7.314 4.137 -10.604 1.00 97.00 87 ARG A N 1
ATOM 668 C CA . ARG A 1 87 ? 6.909 2.845 -11.176 1.00 97.00 87 ARG A CA 1
ATOM 669 C C . ARG A 1 87 ? 6.000 3.046 -12.386 1.00 97.00 87 ARG A C 1
ATOM 671 O O . ARG A 1 87 ? 6.244 2.450 -13.429 1.00 97.00 87 ARG A O 1
ATOM 678 N N . LEU A 1 88 ? 5.007 3.927 -12.273 1.00 97.38 88 LEU A N 1
ATOM 679 C CA . LEU A 1 88 ? 4.109 4.270 -13.370 1.00 97.38 88 LEU A CA 1
ATOM 680 C C . LEU A 1 88 ? 4.878 4.893 -14.543 1.00 97.38 88 LEU A C 1
ATOM 682 O O . LEU A 1 88 ? 4.702 4.465 -15.680 1.00 97.38 88 LEU A O 1
ATOM 686 N N . THR A 1 89 ? 5.781 5.840 -14.279 1.00 96.69 89 THR A N 1
ATOM 687 C CA . THR A 1 89 ? 6.616 6.460 -15.318 1.00 96.69 89 THR A CA 1
ATOM 688 C C . THR A 1 89 ? 7.516 5.432 -16.005 1.00 96.69 89 THR A C 1
ATOM 690 O O . THR A 1 89 ? 7.572 5.399 -17.231 1.00 96.69 89 THR A O 1
ATOM 693 N N . MET A 1 90 ? 8.182 4.556 -15.245 1.00 94.88 90 MET A N 1
ATOM 694 C CA . MET A 1 90 ? 9.006 3.469 -15.788 1.00 94.88 90 MET A CA 1
ATOM 695 C C . MET A 1 90 ? 8.190 2.540 -16.697 1.00 94.88 90 MET A C 1
ATOM 697 O O . MET A 1 90 ? 8.633 2.221 -17.797 1.00 94.88 90 MET A O 1
ATOM 701 N N . LEU A 1 91 ? 6.992 2.140 -16.259 1.00 95.12 91 LEU A N 1
ATOM 702 C CA . LEU A 1 91 ? 6.087 1.294 -17.035 1.00 95.12 91 LEU A CA 1
ATOM 703 C C . LEU A 1 91 ? 5.655 1.977 -18.340 1.00 95.12 91 LEU A C 1
ATOM 705 O O . LEU A 1 91 ? 5.756 1.377 -19.408 1.00 95.12 91 LEU A O 1
ATOM 709 N N . LEU A 1 92 ? 5.189 3.227 -18.278 1.00 95.69 92 LEU A N 1
ATOM 710 C CA . LEU A 1 92 ? 4.697 3.958 -19.452 1.00 95.69 92 LEU A CA 1
ATOM 711 C C . LEU A 1 92 ? 5.809 4.253 -20.463 1.00 95.69 92 LEU A C 1
ATOM 713 O O . LEU A 1 92 ? 5.585 4.165 -21.667 1.00 95.69 92 LEU A O 1
ATOM 717 N N . LEU A 1 93 ? 7.015 4.553 -19.977 1.00 93.75 93 LEU A N 1
ATOM 718 C CA . LEU A 1 93 ? 8.193 4.779 -20.813 1.00 93.75 93 LEU A CA 1
ATOM 719 C C . LEU A 1 93 ? 8.922 3.485 -21.195 1.00 93.75 93 LEU A C 1
ATOM 721 O O . LEU A 1 93 ? 9.983 3.570 -21.812 1.00 93.75 93 LEU A O 1
ATOM 725 N N . GLN A 1 94 ? 8.377 2.313 -20.843 1.00 92.31 94 GLN A N 1
ATOM 726 C CA . GLN A 1 94 ? 8.940 0.993 -21.159 1.00 92.31 94 GLN A CA 1
ATOM 727 C C . GLN A 1 94 ? 10.436 0.901 -20.811 1.00 92.31 94 GLN A C 1
ATOM 729 O O . GLN A 1 94 ? 11.258 0.403 -21.581 1.00 92.31 94 GLN A O 1
ATOM 734 N N . LEU A 1 95 ? 10.777 1.437 -19.643 1.00 89.88 95 LEU A N 1
ATOM 735 C CA . LEU A 1 95 ? 12.127 1.496 -19.112 1.00 89.88 95 LEU A CA 1
ATOM 736 C C . LEU A 1 95 ? 12.416 0.238 -18.294 1.00 89.88 95 LEU A C 1
ATOM 738 O O . LEU A 1 95 ? 11.548 -0.267 -17.583 1.00 89.88 95 LEU A O 1
ATOM 742 N N . ASP A 1 96 ? 13.641 -0.270 -18.395 1.00 91.19 96 ASP A N 1
ATOM 743 C CA . ASP A 1 96 ? 14.060 -1.529 -17.769 1.00 91.19 96 ASP A CA 1
ATOM 744 C C . ASP A 1 96 ? 14.509 -1.351 -16.314 1.00 91.19 96 ASP A C 1
ATOM 746 O O . ASP A 1 96 ? 14.635 -2.323 -15.569 1.00 91.19 96 ASP A O 1
ATOM 750 N N . HIS A 1 97 ? 14.716 -0.106 -15.870 1.00 91.25 97 HIS A N 1
ATOM 751 C CA . HIS A 1 97 ? 15.182 0.163 -14.520 1.00 91.25 97 HIS A CA 1
ATOM 752 C C . HIS A 1 97 ? 14.614 1.461 -13.925 1.00 91.25 97 HIS A C 1
ATOM 754 O O . HIS A 1 97 ? 14.822 2.550 -14.454 1.00 91.25 97 HIS A O 1
ATOM 760 N N . ILE A 1 98 ? 14.015 1.386 -12.727 1.00 93.38 98 ILE A N 1
ATOM 761 C CA . ILE A 1 98 ? 13.354 2.528 -12.053 1.00 93.38 98 ILE A CA 1
ATOM 762 C C . ILE A 1 98 ? 14.274 3.740 -11.827 1.00 93.38 98 ILE A C 1
ATOM 764 O O . ILE A 1 98 ? 13.847 4.888 -11.889 1.00 93.38 98 ILE A O 1
ATOM 768 N N . GLY A 1 99 ? 15.571 3.496 -11.624 1.00 92.25 99 GLY A N 1
ATOM 769 C CA . GLY A 1 99 ? 16.589 4.548 -11.511 1.00 92.25 99 GLY A CA 1
ATOM 770 C C . GLY A 1 99 ? 16.725 5.450 -12.749 1.00 92.25 99 GLY A C 1
ATOM 771 O O . GLY A 1 99 ? 17.342 6.502 -12.650 1.00 92.25 99 GLY A O 1
ATOM 772 N N . GLN A 1 100 ? 16.161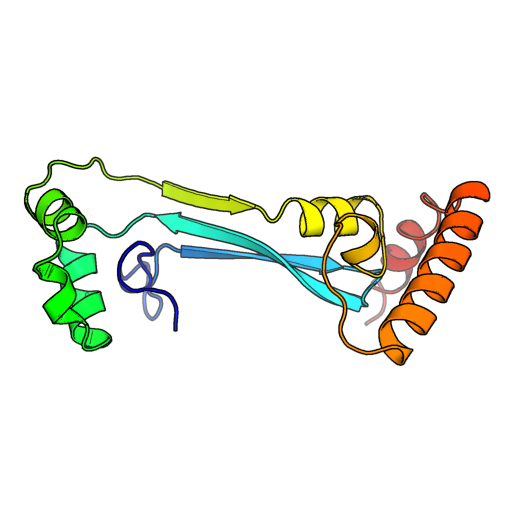 5.070 -13.902 1.00 90.19 100 GLN A N 1
ATOM 773 C CA . GLN A 1 100 ? 16.144 5.899 -15.115 1.00 90.19 100 GLN A CA 1
ATOM 774 C C . GLN A 1 100 ? 15.165 7.076 -15.000 1.00 90.19 100 GLN A C 1
ATOM 776 O O . GLN A 1 100 ? 15.318 8.062 -15.712 1.00 90.19 100 GLN A O 1
ATOM 781 N N . VAL A 1 101 ? 14.192 6.990 -14.086 1.00 93.38 101 VAL A N 1
ATOM 782 C CA . VAL A 1 101 ? 13.183 8.036 -13.835 1.00 93.38 101 VAL A CA 1
ATOM 783 C C . VAL A 1 101 ? 13.253 8.602 -12.417 1.00 93.38 101 VAL A C 1
ATOM 785 O O . VAL A 1 101 ? 12.508 9.518 -12.083 1.00 93.38 101 VAL A O 1
ATOM 788 N N . GLN A 1 102 ? 14.143 8.071 -11.574 1.00 93.31 102 GLN A N 1
ATOM 789 C CA . GLN A 1 102 ? 14.273 8.463 -10.176 1.00 93.31 102 GLN A CA 1
ATOM 790 C C . GLN A 1 102 ? 15.736 8.626 -9.763 1.00 93.31 102 GLN A C 1
ATOM 792 O O . GLN A 1 102 ? 16.537 7.694 -9.845 1.00 93.31 102 GLN A O 1
ATOM 797 N N . CYS A 1 103 ? 16.055 9.785 -9.189 1.00 90.62 103 CYS A N 1
ATOM 798 C CA . CYS A 1 103 ? 17.336 10.035 -8.537 1.00 90.62 103 CYS A CA 1
ATOM 799 C C . CYS A 1 103 ? 17.373 9.343 -7.166 1.00 90.62 103 CYS A C 1
ATOM 801 O O . CYS A 1 103 ? 16.922 9.890 -6.163 1.00 90.62 103 CYS A O 1
ATOM 803 N N . GLY A 1 104 ? 17.897 8.118 -7.127 1.00 88.00 104 GLY A N 1
ATOM 804 C CA . GLY A 1 104 ? 18.036 7.322 -5.908 1.00 88.00 104 GLY A CA 1
ATOM 805 C C . GLY A 1 104 ? 19.456 6.810 -5.686 1.00 88.00 104 GLY A C 1
ATOM 806 O O . GLY A 1 104 ? 20.320 6.869 -6.564 1.00 88.00 104 GLY A O 1
ATOM 807 N N . ARG A 1 105 ? 19.710 6.259 -4.497 1.00 87.06 105 ARG A N 1
ATOM 808 C CA . ARG A 1 105 ? 20.966 5.553 -4.224 1.00 87.06 105 ARG A CA 1
ATOM 809 C C . ARG A 1 105 ? 20.880 4.135 -4.779 1.00 87.06 105 ARG A C 1
ATOM 811 O O . ARG A 1 105 ? 19.969 3.391 -4.441 1.00 87.06 105 ARG A O 1
ATOM 818 N N . MET A 1 106 ? 21.870 3.747 -5.576 1.00 82.94 106 MET A N 1
ATOM 819 C CA . MET A 1 106 ? 22.031 2.375 -6.056 1.00 82.94 106 MET A CA 1
ATOM 820 C C . MET A 1 106 ? 23.246 1.714 -5.398 1.00 82.94 106 MET A C 1
ATOM 822 O O . MET A 1 106 ? 24.338 2.297 -5.352 1.00 82.94 106 MET A O 1
ATOM 826 N N . ALA A 1 107 ? 23.055 0.491 -4.901 1.00 87.19 107 ALA A N 1
ATOM 827 C CA . ALA A 1 107 ? 24.080 -0.266 -4.193 1.00 87.19 107 ALA A CA 1
ATOM 828 C C . ALA A 1 107 ? 25.177 -0.786 -5.136 1.00 87.19 107 ALA A C 1
ATOM 830 O O . ALA A 1 107 ? 24.887 -1.356 -6.184 1.00 87.19 107 ALA A O 1
ATOM 831 N N . GLY A 1 108 ? 26.441 -0.643 -4.721 1.00 83.19 108 GLY A N 1
ATOM 832 C CA . GLY A 1 108 ? 27.601 -1.240 -5.391 1.00 83.19 108 GLY A CA 1
ATOM 833 C C . GLY A 1 108 ? 28.043 -0.554 -6.691 1.00 83.19 108 GLY A C 1
ATOM 834 O O . GLY A 1 108 ? 27.256 0.002 -7.456 1.00 83.19 108 GLY A O 1
ATOM 835 N N . ALA A 1 109 ? 29.349 -0.604 -6.971 1.00 72.94 109 ALA A N 1
ATOM 836 C CA . ALA A 1 109 ? 29.903 -0.088 -8.226 1.00 72.94 109 ALA A CA 1
ATOM 837 C C . ALA A 1 109 ? 29.459 -0.919 -9.448 1.00 72.94 109 ALA A C 1
ATOM 839 O O . ALA A 1 109 ? 29.304 -0.367 -10.535 1.00 72.94 109 ALA A O 1
ATOM 840 N N . GLY A 1 110 ? 29.216 -2.223 -9.267 1.00 77.00 110 GLY A N 1
ATOM 841 C CA . GLY A 1 110 ? 28.748 -3.129 -10.322 1.00 77.00 110 GLY A CA 1
ATOM 842 C C . GLY A 1 110 ? 27.350 -2.783 -10.838 1.00 77.00 110 GLY A C 1
ATOM 843 O O . GLY A 1 110 ? 27.163 -2.649 -12.046 1.00 77.00 110 GLY A O 1
ATOM 844 N N . SER A 1 111 ? 26.391 -2.545 -9.940 1.00 74.06 111 SER A N 1
ATOM 845 C CA . SER A 1 111 ? 25.019 -2.169 -10.308 1.00 74.06 111 SER A CA 1
ATOM 846 C C . SER A 1 111 ? 24.983 -0.827 -11.033 1.00 74.06 111 SER A C 1
ATOM 848 O O . SER A 1 111 ? 24.322 -0.705 -12.057 1.00 74.06 111 SER A O 1
ATOM 850 N N . ARG A 1 112 ? 25.789 0.152 -10.592 1.00 79.12 112 ARG A N 1
ATOM 851 C CA . ARG A 1 112 ? 25.918 1.450 -11.278 1.00 79.12 112 ARG A CA 1
ATOM 852 C C . ARG A 1 112 ? 26.494 1.320 -12.690 1.00 79.12 112 ARG A C 1
ATOM 854 O O . ARG A 1 112 ? 26.041 2.015 -13.595 1.00 79.12 112 ARG A O 1
ATOM 861 N N . LYS A 1 113 ? 27.469 0.426 -12.900 1.00 75.81 113 LYS A N 1
ATOM 862 C CA . LYS A 1 113 ? 28.012 0.141 -14.240 1.00 75.81 113 LYS A CA 1
ATOM 863 C C . LYS A 1 113 ? 26.959 -0.504 -15.149 1.00 75.81 113 LYS A C 1
ATOM 865 O O . LYS A 1 113 ? 26.802 -0.053 -16.280 1.00 75.81 113 LYS A O 1
ATOM 870 N N . ARG A 1 114 ? 26.213 -1.499 -14.650 1.00 73.12 114 ARG A N 1
ATOM 871 C CA . ARG A 1 114 ? 25.116 -2.155 -15.391 1.00 73.12 114 ARG A CA 1
ATOM 872 C C . ARG A 1 114 ? 23.992 -1.177 -15.734 1.00 73.12 114 ARG A C 1
ATOM 874 O O . ARG A 1 114 ? 23.569 -1.117 -16.880 1.00 73.12 114 ARG A O 1
ATOM 881 N N . PHE A 1 115 ? 23.598 -0.344 -14.774 1.00 80.44 115 PHE A N 1
ATOM 882 C CA . PHE A 1 115 ? 22.618 0.720 -14.970 1.00 80.44 115 PHE A CA 1
ATOM 883 C C . PHE A 1 115 ? 23.050 1.712 -16.054 1.00 80.44 115 PHE A C 1
ATOM 885 O O . PHE A 1 115 ? 22.277 2.031 -16.951 1.00 80.44 115 PHE A O 1
ATOM 892 N N . ARG A 1 116 ? 24.310 2.165 -16.021 1.00 74.94 116 ARG A N 1
ATOM 893 C CA . ARG A 1 116 ? 24.835 3.081 -17.040 1.00 74.94 116 ARG A CA 1
ATOM 894 C C . ARG A 1 116 ? 24.804 2.458 -18.439 1.00 74.94 116 ARG A C 1
ATOM 896 O O . ARG A 1 116 ? 24.492 3.163 -19.389 1.00 74.94 116 ARG A O 1
ATOM 903 N N . ALA A 1 117 ? 25.084 1.161 -18.567 1.00 71.25 117 ALA A N 1
ATOM 904 C CA . ALA A 1 117 ? 24.958 0.455 -19.843 1.00 71.25 117 ALA A CA 1
ATOM 905 C C . ALA A 1 117 ? 23.492 0.381 -20.324 1.00 71.25 117 ALA A C 1
ATOM 907 O O . ALA A 1 117 ? 23.220 0.680 -21.484 1.00 71.25 117 ALA A O 1
ATOM 908 N N . ALA A 1 118 ? 22.547 0.077 -19.427 1.00 68.62 118 ALA A N 1
ATOM 909 C CA . ALA A 1 118 ? 21.111 0.046 -19.725 1.00 68.62 118 ALA A CA 1
ATOM 910 C C . ALA A 1 118 ? 20.551 1.411 -20.173 1.00 68.62 118 ALA A C 1
ATOM 912 O O . ALA A 1 118 ? 19.811 1.487 -21.153 1.00 68.62 118 ALA A O 1
ATOM 913 N N . VAL A 1 119 ? 20.963 2.508 -19.523 1.00 73.38 119 VAL A N 1
ATOM 914 C CA . VAL A 1 119 ? 20.590 3.881 -19.921 1.00 73.38 119 VAL A CA 1
ATOM 915 C C . VAL A 1 119 ? 21.060 4.195 -21.345 1.00 73.38 119 VAL A C 1
ATOM 917 O O . VAL A 1 119 ? 20.288 4.717 -22.148 1.00 73.38 119 VAL A O 1
ATOM 920 N N . MET A 1 120 ? 22.312 3.861 -21.677 1.00 69.38 120 MET A N 1
ATOM 921 C CA . MET A 1 120 ? 22.882 4.154 -22.999 1.00 69.38 120 MET A CA 1
ATOM 922 C C . MET A 1 120 ? 22.188 3.352 -24.111 1.00 69.38 120 MET A C 1
ATOM 924 O O . MET A 1 120 ? 21.899 3.902 -25.171 1.00 69.38 120 MET A O 1
ATOM 928 N N . ASN A 1 121 ? 21.851 2.083 -23.854 1.00 65.75 121 ASN A N 1
ATOM 929 C CA . ASN A 1 121 ? 21.114 1.244 -24.806 1.00 65.75 121 ASN A CA 1
ATOM 930 C C . ASN A 1 121 ? 19.662 1.711 -24.997 1.00 65.75 121 ASN A C 1
ATOM 932 O O . ASN A 1 121 ? 19.152 1.713 -26.119 1.00 65.75 121 ASN A O 1
ATOM 936 N N . SER A 1 122 ? 19.004 2.145 -23.920 1.00 63.94 122 SER A N 1
ATOM 937 C CA . SER A 1 122 ? 17.630 2.652 -23.975 1.00 63.94 122 SER A CA 1
ATOM 938 C C . SER A 1 122 ? 17.547 3.949 -24.781 1.00 63.94 122 SER A C 1
ATOM 940 O O . SER A 1 122 ? 16.702 4.060 -25.666 1.00 63.94 122 SER A O 1
ATOM 942 N N . ALA A 1 123 ? 18.479 4.887 -24.578 1.00 61.12 123 ALA A N 1
ATOM 943 C CA . ALA A 1 123 ? 18.551 6.126 -25.359 1.00 61.12 123 ALA A CA 1
ATOM 944 C C . ALA A 1 123 ? 18.687 5.870 -26.875 1.00 61.12 123 ALA A C 1
ATOM 946 O O . ALA A 1 123 ? 18.048 6.554 -27.675 1.00 61.12 123 ALA A O 1
ATOM 947 N N . ALA A 1 124 ? 19.453 4.847 -27.273 1.00 58.59 124 ALA A N 1
ATOM 948 C CA . ALA A 1 124 ? 19.585 4.446 -28.675 1.00 58.59 124 ALA A CA 1
ATOM 949 C C . ALA A 1 124 ? 18.275 3.875 -29.259 1.00 58.59 124 ALA A C 1
ATOM 951 O O . ALA A 1 124 ? 17.917 4.189 -30.392 1.00 58.59 124 ALA A O 1
ATOM 952 N N . SER A 1 125 ? 17.523 3.089 -28.479 1.00 58.78 125 SER A N 1
ATOM 953 C CA . SER A 1 125 ? 16.212 2.547 -28.879 1.00 58.78 125 SER A CA 1
ATOM 954 C C . SER A 1 125 ? 15.147 3.637 -29.049 1.00 58.78 125 SER A C 1
ATOM 956 O O . SER A 1 125 ? 14.327 3.570 -29.967 1.00 58.78 125 SER A O 1
ATOM 958 N N . VAL A 1 126 ? 15.151 4.647 -28.173 1.00 58.31 126 VAL A N 1
ATOM 959 C CA . VAL A 1 126 ? 14.236 5.797 -28.256 1.00 58.31 126 VAL A CA 1
ATOM 960 C C . VAL A 1 126 ? 14.532 6.648 -29.489 1.00 58.31 126 VAL A C 1
ATOM 962 O O . VAL A 1 126 ? 13.613 6.989 -30.232 1.00 58.31 126 VAL A O 1
ATOM 965 N N . ALA A 1 127 ? 15.812 6.933 -29.750 1.00 57.47 127 ALA A N 1
ATOM 966 C CA . ALA A 1 127 ? 16.242 7.690 -30.925 1.00 57.47 127 ALA A CA 1
ATOM 967 C C . ALA A 1 127 ? 15.879 6.999 -32.256 1.00 57.47 127 ALA A C 1
ATOM 969 O O . ALA A 1 127 ? 15.705 7.670 -33.268 1.00 57.47 127 ALA A O 1
ATOM 970 N N . ALA A 1 128 ? 15.718 5.671 -32.249 1.00 56.41 128 ALA A N 1
ATOM 971 C CA . ALA A 1 128 ? 15.353 4.872 -33.417 1.00 56.41 128 ALA A CA 1
ATOM 972 C C . ALA A 1 128 ? 13.830 4.717 -33.644 1.00 56.41 128 ALA A C 1
ATOM 974 O O . ALA A 1 128 ? 13.423 3.949 -34.512 1.00 56.41 128 ALA A O 1
ATOM 975 N N . GLY A 1 129 ? 12.968 5.398 -32.873 1.00 53.50 129 GLY A N 1
ATOM 976 C CA . GLY A 1 129 ? 11.505 5.327 -33.042 1.00 53.50 129 GLY A CA 1
ATOM 977 C C . GLY A 1 129 ? 10.858 4.016 -32.560 1.00 53.50 129 GLY A C 1
ATOM 978 O O . GLY A 1 129 ? 9.710 3.726 -32.895 1.00 53.50 129 GLY A O 1
ATOM 979 N N . GLY A 1 130 ? 11.568 3.214 -31.758 1.00 54.94 130 GLY A N 1
ATOM 980 C CA . GLY A 1 130 ? 11.190 1.836 -31.415 1.00 54.94 130 GLY A CA 1
ATOM 981 C C . GLY A 1 130 ? 10.011 1.653 -30.448 1.00 54.94 130 GLY A C 1
ATOM 982 O O . GLY A 1 130 ? 9.615 0.514 -30.197 1.00 54.94 130 GLY A O 1
ATOM 983 N N . TYR A 1 131 ? 9.425 2.728 -29.911 1.00 53.75 131 TYR A N 1
ATOM 984 C CA . TYR A 1 131 ? 8.354 2.634 -28.909 1.00 53.75 131 TYR A CA 1
ATOM 985 C C . TYR A 1 131 ? 7.093 1.917 -29.415 1.00 53.75 131 TYR A C 1
ATOM 987 O O . TYR A 1 131 ? 6.461 1.182 -28.659 1.00 53.75 131 TYR A O 1
ATOM 995 N N . ALA A 1 132 ? 6.749 2.066 -30.698 1.00 46.94 132 ALA A N 1
ATOM 996 C CA . ALA A 1 132 ? 5.547 1.458 -31.276 1.00 46.94 132 ALA A CA 1
ATOM 997 C C . ALA A 1 132 ? 5.709 -0.038 -31.621 1.00 46.94 132 ALA A C 1
ATOM 999 O O . ALA A 1 132 ? 4.724 -0.774 -31.658 1.00 46.94 132 ALA A O 1
ATOM 1000 N N . ALA A 1 133 ? 6.940 -0.513 -31.844 1.00 45.94 133 ALA A N 1
ATOM 1001 C CA . ALA A 1 133 ? 7.185 -1.844 -32.406 1.00 45.94 133 ALA A CA 1
ATOM 1002 C C . ALA A 1 133 ? 7.092 -2.989 -31.378 1.00 45.94 133 ALA A C 1
ATOM 1004 O O . ALA A 1 133 ? 6.813 -4.126 -31.752 1.00 45.94 133 ALA A O 1
ATOM 1005 N N . ARG A 1 134 ? 7.293 -2.717 -30.079 1.00 51.50 134 ARG A N 1
ATOM 1006 C CA . ARG A 1 134 ? 7.356 -3.774 -29.046 1.00 51.50 134 ARG A CA 1
ATOM 1007 C C . ARG A 1 134 ? 5.998 -4.227 -28.503 1.00 51.50 134 ARG A C 1
ATOM 1009 O O . ARG A 1 134 ? 5.891 -5.341 -28.005 1.00 51.50 134 ARG A O 1
ATOM 1016 N N . TYR A 1 135 ? 4.947 -3.414 -28.622 1.00 45.56 135 TYR A N 1
ATOM 1017 C CA . TYR A 1 135 ? 3.612 -3.799 -28.142 1.00 45.56 135 TYR A CA 1
ATOM 1018 C C . TYR A 1 135 ? 2.877 -4.729 -29.125 1.00 45.56 135 TYR A C 1
ATOM 1020 O O . TYR A 1 135 ? 2.081 -5.574 -28.716 1.00 45.56 135 TYR A O 1
ATOM 1028 N N . GLN A 1 136 ? 3.150 -4.613 -30.431 1.00 41.59 136 GLN A N 1
ATOM 1029 C CA . GLN A 1 136 ? 2.487 -5.432 -31.453 1.00 41.59 136 GLN A CA 1
ATOM 1030 C C . GLN A 1 136 ? 3.028 -6.869 -31.528 1.00 41.59 136 GLN A C 1
ATOM 1032 O O . GLN A 1 136 ? 2.252 -7.777 -31.827 1.00 41.59 136 GLN A O 1
ATOM 1037 N N . SER A 1 137 ? 4.299 -7.114 -31.188 1.00 43.59 137 SER A N 1
ATOM 1038 C CA . SER A 1 137 ? 4.864 -8.473 -31.173 1.00 43.59 137 SER A CA 1
ATOM 1039 C C . SER A 1 137 ? 4.316 -9.334 -30.026 1.00 43.59 137 SER A C 1
ATOM 1041 O O . SER A 1 137 ? 4.058 -10.517 -30.225 1.00 43.59 137 SER A O 1
ATOM 1043 N N . ALA A 1 138 ? 4.018 -8.742 -28.863 1.00 47.50 138 ALA A N 1
ATOM 1044 C CA . ALA A 1 138 ? 3.476 -9.465 -27.706 1.00 47.50 138 ALA A CA 1
ATOM 1045 C C . ALA A 1 138 ? 2.016 -9.942 -27.882 1.00 47.50 138 ALA A C 1
ATOM 1047 O O . ALA A 1 138 ? 1.567 -10.837 -27.167 1.00 47.50 138 ALA A O 1
ATOM 1048 N N . ARG A 1 139 ? 1.257 -9.376 -28.838 1.00 46.41 139 ARG A N 1
ATOM 1049 C CA . ARG A 1 139 ? -0.102 -9.845 -29.183 1.00 46.41 139 ARG A CA 1
ATOM 1050 C C . ARG A 1 139 ? -0.122 -10.998 -30.187 1.00 46.41 139 ARG A C 1
ATOM 1052 O O . ARG A 1 139 ? -1.168 -11.634 -30.326 1.00 46.41 139 ARG A O 1
ATOM 1059 N N . TYR A 1 140 ? 0.971 -11.251 -30.909 1.00 37.88 140 TYR A N 1
ATOM 1060 C CA . TYR A 1 140 ? 0.984 -12.288 -31.944 1.00 37.88 140 TYR A CA 1
ATOM 1061 C C . TYR A 1 140 ? 1.310 -13.680 -31.382 1.00 37.88 140 TYR A C 1
ATOM 1063 O O . TYR A 1 140 ? 0.812 -14.670 -31.904 1.00 37.88 140 TYR A O 1
ATOM 1071 N N . ASP A 1 141 ? 2.046 -13.753 -30.271 1.00 44.38 141 ASP A N 1
ATOM 1072 C CA . ASP A 1 141 ? 2.550 -15.023 -29.726 1.00 44.38 141 ASP A CA 1
ATOM 1073 C C . ASP A 1 141 ? 1.578 -15.740 -28.760 1.00 44.38 141 ASP A C 1
ATOM 1075 O O . ASP A 1 141 ? 1.752 -16.904 -28.431 1.00 44.38 141 ASP A O 1
ATOM 1079 N N . ARG A 1 142 ? 0.491 -15.085 -28.319 1.00 48.56 142 ARG A N 1
ATOM 1080 C CA . ARG A 1 142 ? -0.500 -15.684 -27.389 1.00 48.56 142 ARG A CA 1
ATOM 1081 C C . ARG A 1 142 ? -1.815 -16.124 -28.037 1.00 48.56 142 ARG A C 1
ATOM 1083 O O . ARG A 1 142 ? -2.832 -16.221 -27.359 1.00 48.56 142 ARG A O 1
ATOM 1090 N N . ARG A 1 143 ? -1.825 -16.377 -29.350 1.00 41.19 143 ARG A N 1
ATOM 1091 C CA . ARG A 1 143 ? -2.945 -17.081 -30.010 1.00 41.19 143 ARG A CA 1
ATOM 1092 C C . ARG A 1 143 ? -2.721 -18.589 -30.171 1.00 41.19 143 ARG A C 1
ATOM 1094 O O . ARG A 1 143 ? -3.629 -19.262 -30.643 1.00 41.19 143 ARG A O 1
ATOM 1101 N N . CYS A 1 144 ? -1.577 -19.111 -29.724 1.00 40.06 144 CYS A N 1
ATOM 1102 C CA . CYS A 1 144 ? -1.258 -20.537 -29.749 1.00 40.06 144 CYS A CA 1
ATOM 1103 C C . CYS A 1 144 ? -0.508 -20.959 -28.472 1.00 40.06 144 CYS A C 1
ATOM 1105 O O . CYS A 1 144 ? 0.703 -21.144 -28.518 1.00 40.06 144 CYS A O 1
ATOM 1107 N N . ALA A 1 145 ? -1.215 -21.092 -27.350 1.00 36.34 145 ALA A N 1
ATOM 1108 C CA . ALA A 1 145 ? -0.840 -21.946 -26.215 1.00 36.34 145 ALA A CA 1
ATOM 1109 C C . ALA A 1 145 ? -2.047 -22.106 -25.287 1.00 36.34 145 ALA A C 1
ATOM 1111 O O . ALA A 1 145 ? -2.636 -21.059 -24.930 1.00 36.34 145 ALA A O 1
#

Sequence (145 aa):
MRAPDYDDWSTEISEGFAGLNGDILVWNPVLEDAFEISSMGIRVDAEALKRQLAVTGDEDRLQLEWHQALLRGEMPQTIGGGIGQSRLTMLLLQLDHIGQVQCGRMAGAGSRKRFRAAVMNSAASVAAGGYAARYQSARYDRRCA

pLDDT: mean 85.39, std 17.7, range [36.34, 98.19]

Secondary structure (DSSP, 8-state):
---TTT---SSEEETTEE-SEEEEEEEETTTTEEEEEEEEEEPP-HHHHHHHHHHHT-GGGGGSHHHHHHHTT-S---EEEEE-HHHHHHHHTT-S-GGGTS-----SHHHHHHHHHHHHHHHHHHHTTGGGHHHHHTTTGGG--

Radius of gyration: 21.47 Å; chains: 1; bounding box: 48×34×57 Å

Foldseek 3Di:
DPDQQWFFQADDDDVPGGGQWDWDWDQQPLQRDIATFKTWGWTDALVSSCVSCVVVVNCVCCPPPVNVCRNVVVDDGDIDIDGDPLSVVCRVLSANDSCLVDDDDDDDPVVVVVVVVSNVVSVVCVVVVNPPPVVVVVVVPPVPD

Organism: Klebsiella variicola (NCBI:txid244366)

InterPro domains:
  IPR004618 Aspartate--ammonia ligase [PF03590] (1-32)
  IPR004618 Aspartate--ammonia ligase [PTHR30073] (2-105)
  IPR006195 Aminoacyl-tRNA synthetase, class II [PS50862] (1-117)
  IPR045864 Class II Aminoacyl-tRNA synthetase/Biotinyl protein ligase (BPL) and lipoyl protein ligase (LPL) [G3DSA:3.30.930.10] (1-114)
  IPR045864 Class II Aminoacyl-tRNA synthetase/Biotinyl protein ligase (BPL) and lipoyl protein ligase (LPL) [SSF55681] (2-103)